Protein AF-A0A965IQN8-F1 (afdb_monomer)

Radius of gyration: 14.68 Å; Cα contacts (8 Å, |Δi|>4): 61; chains: 1; bounding box: 33×44×29 Å

Foldseek 3Di:
DQQPLVLLVVLLVVCLVCLPPDDPVVNCVVSVSNCVVPVPSSVVSNPQSNDPPRDPVVVVVLSVLLSVLSVCCRVVVDPPVVSVVVSVVVVCVVPPPDDD

Structure (mmCIF, N/CA/C/O backbone):
data_AF-A0A965IQN8-F1
#
_entry.id   AF-A0A965IQN8-F1
#
loop_
_atom_site.group_PDB
_atom_site.id
_atom_site.type_symbol
_atom_site.label_atom_id
_atom_site.label_alt_id
_atom_site.label_comp_id
_atom_site.label_asym_id
_atom_site.label_entity_id
_atom_site.label_seq_id
_atom_site.pdbx_PDB_ins_code
_atom_site.Cartn_x
_atom_site.Cartn_y
_atom_site.Cartn_z
_atom_site.occupancy
_atom_site.B_iso_or_equiv
_atom_site.auth_seq_id
_atom_site.auth_comp_id
_atom_site.auth_asym_id
_atom_site.auth_atom_id
_atom_site.pdbx_PDB_model_num
ATOM 1 N N . MET A 1 1 ? -5.293 12.481 13.757 1.00 56.88 1 MET A N 1
ATOM 2 C CA . MET A 1 1 ? -5.757 13.003 12.453 1.00 56.88 1 MET A CA 1
ATOM 3 C C . MET A 1 1 ? -6.135 11.811 11.585 1.00 56.88 1 MET A C 1
ATOM 5 O O . MET A 1 1 ? -5.283 10.930 11.457 1.00 56.88 1 MET A O 1
ATOM 9 N N . PRO A 1 2 ? -7.375 11.732 11.077 1.00 77.75 2 PRO A N 1
ATOM 10 C CA . PRO A 1 2 ? -7.794 10.653 10.181 1.00 77.75 2 PRO A CA 1
ATOM 11 C C . PRO A 1 2 ? -6.903 10.613 8.929 1.00 77.75 2 PRO A C 1
ATOM 13 O O . PRO A 1 2 ? -6.326 11.633 8.542 1.00 77.75 2 PRO A O 1
ATOM 16 N N . ILE A 1 3 ? -6.715 9.426 8.345 1.00 85.81 3 ILE A N 1
ATOM 17 C CA . ILE A 1 3 ? -5.953 9.290 7.096 1.00 85.81 3 ILE A CA 1
ATOM 18 C C . ILE A 1 3 ? -6.867 9.742 5.957 1.00 85.81 3 ILE A C 1
ATOM 20 O O . ILE A 1 3 ? -7.979 9.253 5.819 1.00 85.81 3 ILE A O 1
ATOM 24 N N . ASP A 1 4 ? -6.393 10.660 5.133 1.00 92.19 4 ASP A N 1
ATOM 25 C CA . ASP A 1 4 ? -7.054 11.067 3.906 1.00 92.19 4 ASP A CA 1
ATOM 26 C C . ASP A 1 4 ? -6.847 9.964 2.864 1.00 92.19 4 ASP A C 1
ATOM 28 O O . ASP A 1 4 ? -5.765 9.801 2.293 1.00 92.19 4 ASP A O 1
ATOM 32 N N . ILE A 1 5 ? -7.887 9.156 2.678 1.00 90.06 5 ILE A N 1
ATOM 33 C CA . ILE A 1 5 ? -7.868 7.981 1.803 1.00 90.06 5 ILE A CA 1
ATOM 34 C C . ILE A 1 5 ? -7.756 8.396 0.334 1.00 90.06 5 ILE A C 1
ATOM 36 O O . ILE A 1 5 ? -7.089 7.708 -0.439 1.00 90.06 5 ILE A O 1
ATOM 40 N N . GLN A 1 6 ? -8.337 9.536 -0.051 1.00 91.31 6 GLN A N 1
ATOM 41 C CA . GLN A 1 6 ? -8.262 10.035 -1.425 1.00 91.31 6 GLN A CA 1
ATOM 42 C C . GLN A 1 6 ? -6.850 10.525 -1.748 1.00 91.31 6 GLN A C 1
ATOM 44 O O . GLN A 1 6 ? -6.295 10.170 -2.792 1.00 91.31 6 GLN A O 1
ATOM 49 N N . LEU A 1 7 ? -6.222 11.258 -0.823 1.00 94.12 7 LEU A N 1
ATOM 50 C CA . LEU A 1 7 ? -4.825 11.662 -0.964 1.00 94.12 7 LEU A CA 1
ATOM 51 C C . LEU A 1 7 ? -3.889 10.448 -0.979 1.00 94.12 7 LEU A C 1
ATOM 53 O O . LEU A 1 7 ? -2.978 10.391 -1.805 1.00 94.12 7 LEU A O 1
ATOM 57 N N . LEU A 1 8 ? -4.126 9.458 -0.111 1.00 94.00 8 LEU A N 1
ATOM 58 C CA . LEU A 1 8 ? -3.333 8.229 -0.081 1.00 94.00 8 LEU A CA 1
ATOM 59 C C . LEU A 1 8 ? -3.436 7.465 -1.410 1.00 94.00 8 LEU A C 1
ATOM 61 O O . LEU A 1 8 ? -2.410 7.104 -1.983 1.00 94.00 8 LEU A O 1
ATOM 65 N N . LYS A 1 9 ? -4.655 7.286 -1.936 1.00 92.69 9 LYS A N 1
ATOM 66 C CA . LYS A 1 9 ? -4.910 6.642 -3.234 1.00 92.69 9 LYS A CA 1
ATOM 67 C C . LYS A 1 9 ? -4.211 7.373 -4.378 1.00 92.69 9 LYS A C 1
ATOM 69 O O . LYS A 1 9 ? -3.540 6.742 -5.192 1.00 92.69 9 LYS A O 1
ATOM 74 N N . SER A 1 10 ? -4.338 8.698 -4.417 1.00 94.56 10 SER A N 1
ATOM 75 C CA . SER A 1 10 ? -3.698 9.541 -5.429 1.00 94.56 10 SER A CA 1
ATOM 76 C C . SER A 1 10 ? -2.174 9.393 -5.408 1.00 94.56 10 SER A C 1
ATOM 78 O O 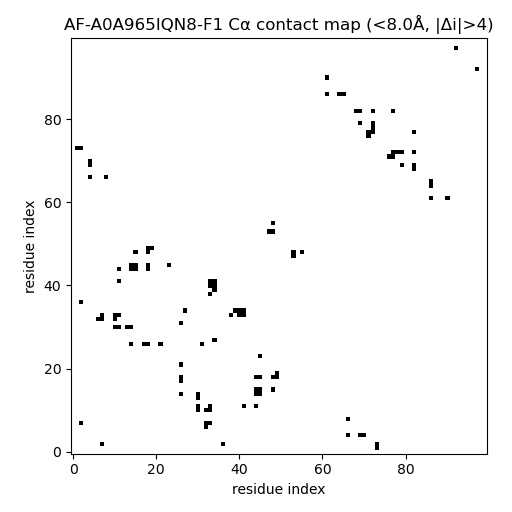. SER A 1 10 ? -1.558 9.187 -6.453 1.00 94.56 10 SER A O 1
ATOM 80 N N . GLN A 1 11 ? -1.559 9.399 -4.220 1.00 95.69 11 GLN A N 1
ATOM 81 C CA . GLN A 1 11 ? -0.109 9.239 -4.101 1.00 95.69 11 GLN A CA 1
ATOM 82 C C . GLN A 1 11 ? 0.382 7.834 -4.457 1.00 95.69 11 GLN A C 1
ATOM 84 O O . GLN A 1 11 ? 1.447 7.723 -5.054 1.00 95.69 11 GLN A O 1
ATOM 89 N N . ILE A 1 12 ? -0.381 6.777 -4.158 1.00 93.44 12 ILE A N 1
ATOM 90 C CA . ILE A 1 12 ? -0.039 5.416 -4.602 1.00 93.44 12 ILE A CA 1
ATOM 91 C C . ILE A 1 12 ? -0.046 5.346 -6.132 1.00 93.44 12 ILE A C 1
ATOM 93 O O . ILE A 1 12 ? 0.936 4.908 -6.724 1.00 93.44 12 ILE A O 1
ATOM 97 N N . ASN A 1 13 ? -1.112 5.828 -6.774 1.00 91.50 13 ASN A N 1
ATOM 98 C CA . ASN A 1 13 ? -1.232 5.795 -8.234 1.00 91.50 13 ASN A CA 1
ATOM 99 C C . ASN A 1 13 ? -0.156 6.643 -8.921 1.00 91.50 13 ASN A C 1
ATOM 101 O O . ASN A 1 13 ? 0.428 6.212 -9.912 1.00 91.50 13 ASN A O 1
ATOM 105 N N . GLY A 1 14 ? 0.133 7.826 -8.373 1.00 92.06 14 GLY A N 1
ATOM 106 C CA . GLY A 1 14 ? 1.223 8.664 -8.856 1.00 92.06 14 GLY A CA 1
ATOM 107 C C . GLY A 1 14 ? 2.573 7.960 -8.736 1.00 92.06 14 GLY A C 1
ATOM 108 O O . G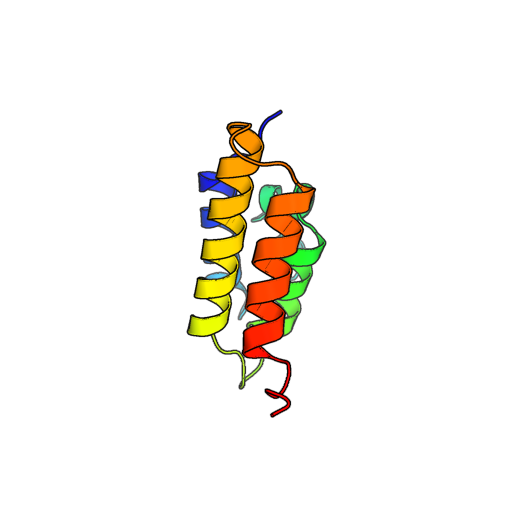LY A 1 14 ? 3.328 7.942 -9.699 1.00 92.06 14 GLY A O 1
ATOM 109 N N . LEU A 1 15 ? 2.859 7.334 -7.591 1.00 92.81 15 LEU A N 1
ATOM 110 C CA . LEU A 1 15 ? 4.119 6.621 -7.380 1.00 92.81 15 LEU A CA 1
ATOM 111 C C . LEU A 1 15 ? 4.285 5.451 -8.356 1.00 92.81 15 LEU A C 1
ATOM 113 O O . LEU A 1 15 ? 5.374 5.258 -8.885 1.00 92.81 15 LEU A O 1
ATOM 117 N N . VAL A 1 16 ? 3.215 4.700 -8.637 1.00 89.94 16 VAL A N 1
ATOM 118 C CA . VAL A 1 16 ? 3.238 3.631 -9.650 1.00 89.94 16 VAL A CA 1
ATOM 119 C C . VAL A 1 16 ? 3.614 4.189 -11.025 1.00 89.94 16 VAL A C 1
ATOM 121 O O . VAL A 1 16 ? 4.434 3.582 -11.706 1.00 89.94 16 VAL A O 1
ATOM 124 N N . ALA A 1 17 ? 3.078 5.349 -11.415 1.00 88.06 17 ALA A N 1
ATOM 125 C CA . ALA A 1 17 ? 3.371 5.969 -12.709 1.00 88.06 17 ALA A CA 1
ATOM 126 C C . ALA A 1 17 ? 4.800 6.540 -12.814 1.00 88.06 17 ALA A C 1
ATOM 128 O O . ALA A 1 17 ? 5.421 6.442 -13.868 1.00 88.06 17 ALA A O 1
ATOM 129 N N . ASP A 1 18 ? 5.333 7.106 -11.729 1.00 87.62 18 ASP A N 1
ATOM 130 C CA . ASP A 1 18 ? 6.626 7.814 -11.729 1.00 87.62 18 ASP A CA 1
ATOM 131 C C . ASP A 1 18 ? 7.841 6.914 -11.445 1.00 87.62 18 ASP A C 1
ATOM 133 O O . ASP A 1 18 ? 8.992 7.288 -11.689 1.00 87.62 18 ASP A O 1
ATOM 137 N N . SER A 1 19 ? 7.590 5.722 -10.906 1.00 74.56 19 SER A N 1
ATOM 138 C CA . SER A 1 19 ? 8.597 4.778 -10.407 1.00 74.56 19 SER A CA 1
ATOM 139 C C . SER A 1 19 ? 9.665 4.328 -11.415 1.00 74.56 19 SER A C 1
ATOM 141 O O . SER A 1 19 ? 10.707 3.819 -11.007 1.00 74.56 19 SER A O 1
ATOM 143 N N . SER A 1 20 ? 9.451 4.526 -12.716 1.00 71.00 20 SER A N 1
ATOM 144 C CA . SER A 1 20 ? 10.376 4.112 -13.775 1.00 71.00 20 SER A CA 1
ATOM 145 C C . SER A 1 20 ? 11.542 5.077 -14.032 1.00 71.00 20 SER A C 1
ATOM 147 O O . SER A 1 20 ? 12.494 4.691 -14.706 1.00 71.00 20 SER A O 1
ATOM 149 N N . SER A 1 21 ? 11.492 6.325 -13.548 1.00 65.69 21 SER A N 1
ATOM 150 C CA . SER A 1 21 ? 12.408 7.378 -14.038 1.00 65.69 21 SER A CA 1
ATOM 151 C C . SER A 1 21 ? 12.782 8.466 -13.023 1.00 65.69 21 SER A C 1
ATOM 153 O O . SER A 1 21 ? 13.244 9.537 -13.408 1.00 65.69 21 SER A O 1
ATOM 155 N N . THR A 1 22 ? 12.579 8.248 -11.723 1.00 76.25 22 THR A N 1
ATOM 156 C CA . THR A 1 22 ? 12.813 9.271 -10.685 1.00 76.25 22 THR A CA 1
ATOM 157 C C . THR A 1 22 ? 13.592 8.698 -9.500 1.00 76.25 22 THR A C 1
ATOM 159 O O . THR A 1 22 ? 13.413 7.538 -9.137 1.00 76.25 22 THR A O 1
ATOM 162 N N . SER A 1 23 ? 14.485 9.496 -8.901 1.00 85.00 23 SER A N 1
ATOM 163 C CA . SER A 1 23 ? 15.298 9.046 -7.766 1.00 85.00 23 SER A CA 1
ATOM 164 C C . SER A 1 23 ? 14.437 8.771 -6.523 1.00 85.00 23 SER A C 1
ATOM 166 O O . SER A 1 23 ? 13.412 9.419 -6.302 1.00 85.00 23 SER A O 1
ATOM 168 N N . HIS A 1 24 ? 14.867 7.840 -5.664 1.00 86.81 24 HIS A N 1
ATOM 169 C CA . HIS A 1 24 ? 14.124 7.469 -4.445 1.00 86.81 24 HIS A CA 1
ATOM 170 C C . HIS A 1 24 ? 13.887 8.658 -3.503 1.00 86.81 24 HIS A C 1
ATOM 172 O O . HIS A 1 24 ? 12.829 8.765 -2.881 1.00 86.81 24 HIS A O 1
ATOM 178 N N . SER A 1 25 ? 14.857 9.573 -3.405 1.00 88.31 25 SER A N 1
ATOM 179 C CA . SER A 1 25 ? 14.741 10.803 -2.613 1.00 88.31 25 SER A CA 1
ATOM 180 C C . SER A 1 25 ? 13.657 11.734 -3.147 1.00 88.31 25 SER A C 1
ATOM 182 O O . SER A 1 25 ? 12.851 12.237 -2.360 1.00 88.31 25 SER A O 1
A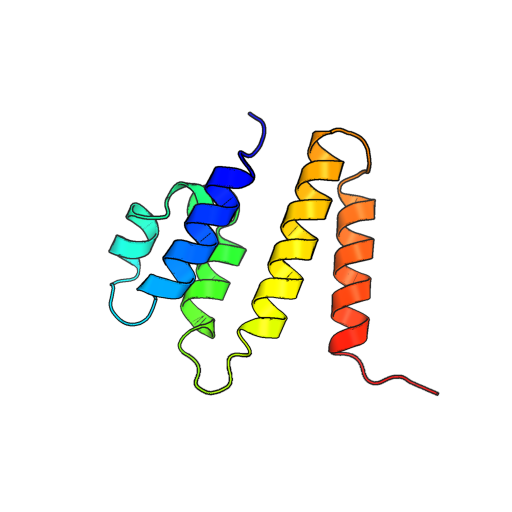TOM 184 N N . ASP A 1 26 ? 13.586 11.904 -4.467 1.00 91.62 26 ASP A N 1
ATOM 185 C CA . ASP A 1 26 ? 12.588 12.767 -5.105 1.00 91.62 26 ASP A CA 1
ATOM 186 C C . ASP A 1 26 ? 11.186 12.161 -4.972 1.00 91.62 26 ASP A C 1
ATOM 188 O O . ASP A 1 26 ? 10.235 12.864 -4.626 1.00 91.62 26 ASP A O 1
ATOM 192 N N . LEU A 1 27 ? 11.061 10.838 -5.138 1.00 92.19 27 LEU A N 1
ATOM 193 C CA . LEU A 1 27 ? 9.809 10.107 -4.912 1.00 92.19 27 LEU A CA 1
ATOM 194 C C . LEU A 1 27 ? 9.334 10.247 -3.461 1.00 92.19 27 LEU A C 1
ATOM 196 O O . LEU A 1 27 ? 8.158 10.512 -3.213 1.00 92.19 27 LEU A O 1
ATOM 200 N N . LYS A 1 28 ? 10.241 10.136 -2.484 1.00 93.81 28 LYS A N 1
ATOM 201 C CA . LYS A 1 28 ? 9.910 10.304 -1.062 1.00 93.81 28 LYS A CA 1
ATOM 202 C C . LYS A 1 28 ? 9.426 11.721 -0.748 1.00 93.81 28 LYS A C 1
ATOM 204 O O . LYS A 1 28 ? 8.533 11.888 0.085 1.00 93.81 28 LYS A O 1
ATOM 209 N N . GLN A 1 29 ? 9.988 12.739 -1.398 1.00 94.06 29 GLN A N 1
ATOM 210 C CA . GLN A 1 29 ? 9.539 14.123 -1.241 1.00 94.06 29 GLN A CA 1
ATOM 211 C C . GLN A 1 29 ? 8.190 14.368 -1.932 1.00 94.06 29 GLN A C 1
ATOM 213 O O . GLN A 1 29 ? 7.298 14.965 -1.326 1.00 94.06 29 GLN A O 1
ATOM 218 N N . LYS A 1 30 ? 8.018 13.875 -3.164 1.00 94.75 30 LYS A N 1
ATOM 219 C CA . LYS A 1 30 ? 6.794 14.027 -3.964 1.00 94.75 30 LYS A CA 1
ATOM 220 C C .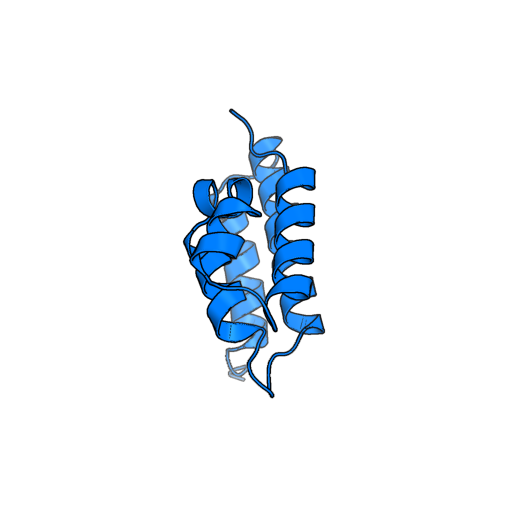 LYS A 1 30 ? 5.600 13.294 -3.345 1.00 94.75 30 LYS A C 1
ATOM 222 O O . LYS A 1 30 ? 4.508 13.852 -3.265 1.00 94.75 30 LYS A O 1
ATOM 227 N N . TYR A 1 31 ? 5.824 12.091 -2.818 1.00 95.69 31 TYR A N 1
ATOM 228 C CA . TYR A 1 31 ? 4.810 11.233 -2.191 1.00 95.69 31 TYR A CA 1
ATOM 229 C C . TYR A 1 31 ? 4.969 11.163 -0.666 1.00 95.69 31 TYR A C 1
ATOM 231 O O . TYR A 1 31 ? 4.821 10.113 -0.032 1.00 95.69 31 TYR A O 1
ATOM 239 N N . LYS A 1 32 ? 5.272 12.314 -0.052 1.00 95.31 32 LYS A N 1
ATOM 240 C CA . LYS A 1 32 ? 5.540 12.438 1.389 1.00 95.31 32 LYS A CA 1
ATOM 241 C C . LYS A 1 32 ? 4.393 11.937 2.265 1.00 95.31 32 LYS A C 1
ATOM 243 O O . LYS A 1 32 ? 4.655 11.390 3.333 1.00 95.31 32 LYS A O 1
ATOM 248 N N . TYR A 1 33 ? 3.141 12.115 1.845 1.00 95.62 33 TYR A N 1
ATOM 249 C CA . TYR A 1 33 ? 1.988 11.681 2.637 1.00 95.62 33 TYR A CA 1
ATOM 250 C C . TYR A 1 33 ? 1.929 10.154 2.723 1.00 95.62 33 TYR A C 1
ATOM 252 O O . TYR A 1 33 ? 1.830 9.604 3.819 1.00 95.62 33 TYR A O 1
ATOM 260 N N . LEU A 1 34 ? 2.079 9.472 1.583 1.00 94.38 34 LEU A N 1
ATOM 261 C CA . LEU A 1 34 ? 2.187 8.018 1.514 1.00 94.38 34 LEU A CA 1
ATOM 262 C C . LEU A 1 34 ? 3.368 7.522 2.354 1.00 94.38 34 LEU A C 1
ATOM 264 O O . LEU A 1 34 ? 3.177 6.652 3.197 1.00 94.38 34 LEU A O 1
ATOM 268 N N . TYR A 1 35 ? 4.553 8.121 2.203 1.00 95.25 35 TYR A N 1
ATOM 269 C CA . TYR A 1 35 ? 5.729 7.729 2.985 1.00 95.25 35 TYR A CA 1
ATOM 270 C C . TYR A 1 35 ? 5.526 7.896 4.500 1.00 95.25 35 TYR A C 1
ATOM 272 O O . TYR A 1 35 ? 5.939 7.045 5.283 1.00 95.25 35 TYR A O 1
ATOM 280 N N . GLN A 1 36 ? 4.864 8.973 4.932 1.00 94.12 36 GLN A N 1
ATOM 281 C CA . GLN A 1 36 ? 4.586 9.221 6.349 1.00 94.12 36 GLN A CA 1
ATOM 282 C C . GLN A 1 36 ? 3.521 8.286 6.929 1.00 94.12 36 GLN A C 1
ATOM 284 O O . GLN A 1 36 ? 3.586 7.960 8.113 1.00 94.12 36 GLN A O 1
ATOM 289 N N . LYS A 1 37 ? 2.516 7.895 6.138 1.00 92.81 37 LYS A N 1
ATOM 290 C CA . LYS A 1 37 ? 1.402 7.055 6.609 1.00 92.81 37 LYS A CA 1
ATOM 291 C C . LYS A 1 37 ? 1.661 5.563 6.456 1.00 92.81 37 LYS A C 1
ATOM 293 O O . LYS A 1 37 ? 1.174 4.789 7.271 1.00 92.81 37 LYS A O 1
ATOM 298 N N . SER A 1 38 ? 2.403 5.167 5.430 1.00 91.19 38 SER A N 1
ATOM 299 C CA . SER A 1 38 ? 2.716 3.773 5.136 1.00 91.19 38 SER A CA 1
ATOM 300 C C . SER A 1 38 ? 4.074 3.664 4.428 1.00 91.19 38 SER A C 1
ATOM 302 O O . SER A 1 38 ? 4.134 3.448 3.213 1.00 91.19 38 SER A O 1
ATOM 304 N N . PRO A 1 39 ? 5.192 3.806 5.168 1.00 92.94 39 PRO A N 1
ATOM 305 C CA . PRO A 1 39 ? 6.533 3.694 4.593 1.00 92.94 39 PRO A CA 1
ATOM 306 C C . PRO A 1 39 ? 6.770 2.313 3.973 1.00 92.94 39 PRO A C 1
ATOM 308 O O . PRO A 1 39 ? 7.403 2.207 2.930 1.00 92.94 39 PRO A O 1
ATOM 311 N N . THR A 1 40 ? 6.202 1.255 4.556 1.00 91.31 40 THR A N 1
ATOM 312 C CA . THR A 1 40 ? 6.289 -0.105 4.009 1.00 91.31 40 THR A CA 1
ATOM 313 C C . THR A 1 40 ? 5.622 -0.216 2.642 1.00 91.31 40 THR A C 1
ATOM 315 O O . THR A 1 40 ? 6.195 -0.822 1.740 1.00 91.31 40 THR A O 1
ATOM 318 N N . LEU A 1 41 ? 4.439 0.387 2.462 1.00 90.56 41 LEU A N 1
ATOM 319 C CA . LEU A 1 41 ? 3.774 0.400 1.161 1.00 90.56 41 LEU A CA 1
ATOM 320 C C . LEU A 1 41 ? 4.578 1.217 0.148 1.00 90.56 41 LEU A C 1
ATOM 322 O O . LEU A 1 41 ? 4.790 0.744 -0.960 1.00 90.56 41 LEU A O 1
ATOM 326 N N . PHE A 1 42 ? 5.076 2.395 0.535 1.00 94.44 42 PHE A N 1
ATOM 327 C CA . PHE A 1 42 ? 5.946 3.208 -0.320 1.00 94.44 42 PHE A CA 1
ATOM 328 C C . PHE A 1 42 ? 7.144 2.401 -0.847 1.00 94.44 42 PHE A C 1
ATOM 330 O O . PHE A 1 42 ? 7.346 2.301 -2.055 1.00 94.44 42 PHE A O 1
ATOM 33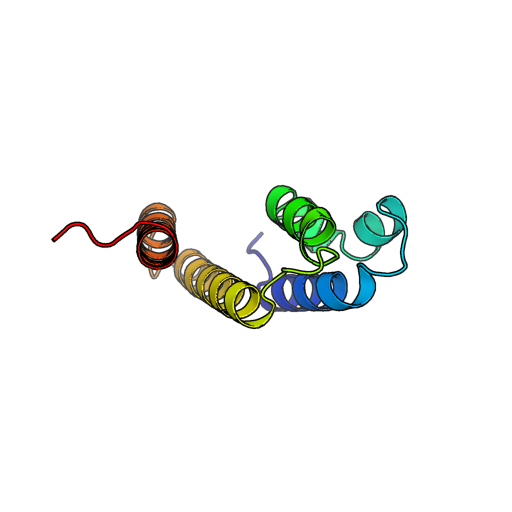7 N N . GLU A 1 43 ? 7.896 1.765 0.055 1.00 92.44 43 GLU A N 1
ATOM 338 C CA . GLU A 1 43 ? 9.063 0.950 -0.298 1.00 92.44 43 GLU A CA 1
ATOM 339 C C . GLU A 1 43 ? 8.686 -0.264 -1.156 1.00 92.44 43 GLU A C 1
ATOM 341 O O . GLU A 1 43 ? 9.420 -0.624 -2.077 1.00 92.44 43 GLU A O 1
ATOM 346 N N . PHE A 1 44 ? 7.538 -0.893 -0.881 1.00 90.50 44 PHE A N 1
ATOM 347 C CA . PHE A 1 44 ? 7.030 -1.989 -1.701 1.00 90.50 44 PHE A CA 1
ATOM 348 C C . PHE A 1 44 ? 6.783 -1.533 -3.140 1.00 90.50 44 PHE A C 1
ATOM 350 O O . PHE A 1 44 ? 7.238 -2.211 -4.062 1.00 90.50 44 PHE A O 1
ATOM 357 N N . VAL A 1 45 ? 6.108 -0.394 -3.333 1.00 91.25 45 VAL A N 1
ATOM 358 C CA . VAL A 1 45 ? 5.848 0.144 -4.673 1.00 91.25 45 VAL A CA 1
ATOM 359 C C . VAL A 1 45 ? 7.175 0.420 -5.374 1.00 91.25 45 VAL A C 1
ATOM 361 O O . VAL A 1 45 ? 7.410 -0.186 -6.411 1.00 91.25 45 VAL A O 1
ATOM 364 N N . CYS A 1 46 ? 8.088 1.196 -4.779 1.00 90.69 46 CYS A N 1
ATOM 365 C CA . CYS A 1 46 ? 9.382 1.525 -5.397 1.00 90.69 46 CYS A CA 1
ATOM 366 C C . CYS A 1 46 ? 10.189 0.294 -5.846 1.00 90.69 46 CYS A C 1
ATOM 368 O O . CYS A 1 46 ? 10.847 0.335 -6.882 1.00 90.69 46 CYS A O 1
ATOM 370 N N . LYS A 1 47 ? 10.156 -0.798 -5.073 1.00 88.25 47 LYS A N 1
ATOM 371 C CA . LYS A 1 47 ? 10.955 -2.002 -5.351 1.00 88.25 47 LYS A CA 1
ATOM 372 C C . LYS A 1 47 ? 10.340 -2.940 -6.381 1.00 88.25 47 LYS A C 1
ATOM 374 O O . LYS A 1 47 ? 11.081 -3.676 -7.022 1.00 88.25 47 LYS A O 1
ATOM 379 N N . ASN A 1 48 ? 9.011 -2.985 -6.477 1.00 85.75 48 ASN A N 1
ATOM 380 C CA . ASN A 1 48 ? 8.333 -4.064 -7.196 1.00 85.75 48 ASN A CA 1
ATOM 381 C C . ASN A 1 48 ? 7.733 -3.625 -8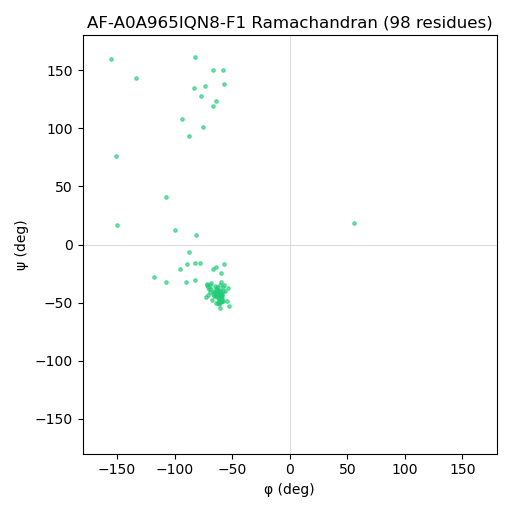.529 1.00 85.75 48 ASN A C 1
ATOM 383 O O . ASN A 1 48 ? 7.710 -4.428 -9.451 1.00 85.75 48 ASN A O 1
ATOM 387 N N . VAL A 1 49 ? 7.276 -2.380 -8.663 1.00 86.12 49 VAL A N 1
ATOM 388 C CA . VAL A 1 49 ? 6.588 -1.916 -9.886 1.00 86.12 49 VAL A CA 1
ATOM 389 C C . VAL A 1 49 ? 7.480 -1.863 -11.127 1.00 86.12 49 VAL A C 1
ATOM 391 O O . VAL A 1 49 ? 6.971 -1.886 -12.240 1.00 86.12 49 VAL A O 1
ATOM 394 N N . THR A 1 50 ? 8.801 -1.798 -10.949 1.00 83.12 50 THR A N 1
ATOM 395 C CA . THR A 1 50 ? 9.784 -1.801 -12.042 1.00 83.12 50 THR A CA 1
ATOM 396 C C . THR A 1 50 ? 10.189 -3.213 -12.471 1.00 83.12 50 THR A C 1
ATOM 398 O O . THR A 1 50 ? 10.909 -3.375 -13.456 1.00 83.12 50 THR A O 1
ATOM 401 N N . LEU A 1 51 ? 9.742 -4.250 -11.753 1.00 86.50 51 LEU A N 1
ATOM 402 C CA . LEU A 1 51 ? 10.041 -5.636 -12.093 1.00 86.50 51 LEU A CA 1
ATOM 403 C C . LEU A 1 51 ? 9.232 -6.065 -13.321 1.00 86.50 51 LEU A C 1
ATOM 405 O O . LEU A 1 51 ? 8.027 -5.843 -13.399 1.00 86.50 51 LEU A O 1
ATOM 409 N N . ALA A 1 52 ? 9.879 -6.763 -14.255 1.00 84.06 52 ALA A N 1
ATOM 410 C CA . ALA A 1 52 ? 9.256 -7.195 -15.510 1.00 84.06 52 ALA A CA 1
ATOM 411 C C . ALA A 1 52 ? 8.027 -8.109 -15.321 1.00 84.06 52 ALA A C 1
ATOM 413 O O . ALA A 1 52 ? 7.168 -8.189 -16.194 1.00 84.06 52 ALA A O 1
ATOM 414 N N . ASN A 1 53 ? 7.939 -8.808 -14.188 1.00 85.62 53 ASN A N 1
ATOM 415 C CA . ASN A 1 53 ? 6.837 -9.703 -13.836 1.00 85.62 53 ASN A CA 1
ATOM 416 C C . ASN A 1 53 ? 5.817 -9.067 -12.876 1.00 85.62 53 ASN A C 1
ATOM 418 O O . ASN A 1 53 ? 4.985 -9.780 -12.306 1.00 85.62 53 ASN A O 1
ATOM 422 N N . PHE A 1 54 ? 5.873 -7.751 -12.664 1.00 86.25 54 PHE A N 1
ATOM 423 C CA . PHE A 1 54 ? 4.933 -7.073 -11.787 1.00 86.25 54 PHE A CA 1
ATOM 424 C C . PHE A 1 54 ? 3.517 -7.102 -12.367 1.00 86.25 54 PHE A C 1
ATOM 426 O O . PHE A 1 54 ? 3.231 -6.569 -13.438 1.00 86.25 54 PHE A O 1
ATOM 433 N N . ASN A 1 55 ? 2.592 -7.722 -11.635 1.00 88.75 55 ASN A N 1
ATOM 434 C CA . ASN A 1 55 ? 1.195 -7.782 -12.041 1.00 88.75 55 ASN A CA 1
ATOM 435 C C . ASN A 1 55 ? 0.440 -6.546 -11.532 1.00 88.75 55 ASN A C 1
ATOM 437 O O . ASN A 1 55 ? -0.083 -6.539 -10.414 1.00 88.75 55 ASN A O 1
ATOM 441 N N . HIS A 1 56 ? 0.359 -5.517 -12.380 1.00 85.88 56 HIS A N 1
ATOM 442 C CA . HIS A 1 56 ? -0.341 -4.266 -12.076 1.00 85.88 56 HIS A CA 1
ATOM 443 C C . HIS A 1 56 ? -1.813 -4.470 -11.697 1.00 85.88 56 HIS A C 1
ATOM 445 O O . HIS A 1 56 ? -2.291 -3.822 -10.770 1.00 85.88 56 HIS A O 1
ATOM 451 N N . SER A 1 57 ? -2.527 -5.382 -12.368 1.00 88.56 57 SER A N 1
ATOM 452 C CA . SER A 1 57 ? -3.940 -5.650 -12.065 1.00 88.56 57 SER A CA 1
ATOM 453 C C . SER A 1 57 ? -4.101 -6.185 -10.646 1.00 88.56 57 SER A C 1
ATOM 455 O O . SER A 1 57 ? -4.863 -5.639 -9.855 1.00 88.56 57 SER A O 1
ATOM 457 N N . ARG A 1 58 ? -3.319 -7.209 -10.290 1.00 87.38 58 ARG A N 1
ATOM 458 C CA . ARG A 1 58 ? -3.359 -7.824 -8.957 1.00 87.38 58 ARG A CA 1
ATOM 459 C C . ARG A 1 58 ? -2.936 -6.848 -7.864 1.00 87.38 58 ARG A C 1
ATOM 461 O O . ARG A 1 58 ? -3.495 -6.861 -6.770 1.00 87.38 58 ARG A O 1
ATOM 468 N N . PHE A 1 59 ? -1.944 -6.008 -8.147 1.00 89.62 59 PHE A N 1
ATOM 469 C CA . PHE A 1 59 ? -1.551 -4.945 -7.234 1.00 89.62 59 PHE A CA 1
ATOM 470 C C . PHE A 1 59 ? -2.699 -3.959 -6.997 1.00 89.62 59 PHE A C 1
ATOM 472 O O . PHE A 1 59 ? -3.036 -3.701 -5.844 1.00 89.62 59 PHE A O 1
ATOM 479 N N . ASN A 1 60 ? -3.337 -3.470 -8.064 1.00 87.81 60 ASN A N 1
ATOM 480 C CA . ASN A 1 60 ? -4.457 -2.536 -7.963 1.00 87.81 60 ASN A CA 1
ATOM 481 C C . ASN A 1 60 ? -5.627 -3.124 -7.163 1.00 87.81 60 ASN A C 1
ATOM 483 O O . ASN A 1 60 ? -6.152 -2.436 -6.290 1.00 87.81 60 ASN A O 1
ATOM 487 N N . ASP A 1 61 ? -5.969 -4.398 -7.378 1.00 89.25 61 ASP A N 1
ATOM 488 C CA . ASP A 1 61 ? -7.013 -5.091 -6.609 1.00 89.25 61 ASP A CA 1
ATOM 489 C C . ASP A 1 61 ? -6.689 -5.127 -5.108 1.00 89.25 61 ASP A C 1
ATOM 491 O O . ASP A 1 61 ? -7.542 -4.860 -4.258 1.00 89.25 61 ASP A O 1
ATOM 495 N N . ASN A 1 62 ? -5.434 -5.432 -4.764 1.00 88.06 62 ASN A N 1
ATOM 496 C CA . ASN A 1 62 ? -4.989 -5.492 -3.373 1.00 88.06 62 ASN A CA 1
ATOM 497 C C . ASN A 1 62 ? -4.967 -4.100 -2.719 1.00 88.06 62 ASN A C 1
ATOM 499 O O . ASN A 1 62 ? -5.351 -3.964 -1.556 1.00 88.06 62 ASN A O 1
ATOM 503 N N . ILE A 1 63 ? -4.562 -3.060 -3.455 1.00 90.75 63 ILE A N 1
ATOM 504 C CA . ILE A 1 63 ? -4.605 -1.673 -2.975 1.00 90.75 63 ILE A CA 1
ATOM 505 C C . ILE A 1 63 ? -6.041 -1.201 -2.783 1.00 90.75 63 ILE A C 1
ATOM 507 O O . ILE A 1 63 ? -6.336 -0.573 -1.767 1.00 90.75 63 ILE A O 1
ATOM 511 N N . GLN A 1 64 ? -6.940 -1.512 -3.715 1.00 89.81 64 GLN A N 1
ATOM 512 C CA . GLN A 1 64 ? -8.349 -1.171 -3.576 1.00 89.81 64 GLN A CA 1
ATOM 513 C C . GLN A 1 64 ? -8.937 -1.807 -2.313 1.00 89.81 64 GLN A C 1
ATOM 515 O O . GLN A 1 64 ? -9.508 -1.093 -1.490 1.00 89.81 64 GLN A O 1
ATOM 520 N N . LEU A 1 65 ? -8.705 -3.107 -2.100 1.00 88.69 65 LEU A N 1
ATOM 521 C CA . LEU A 1 65 ? -9.164 -3.795 -0.895 1.00 88.69 65 LEU A CA 1
ATOM 522 C C . LEU A 1 65 ? -8.588 -3.174 0.385 1.00 88.69 65 LEU A C 1
ATOM 524 O O . LEU A 1 65 ? -9.301 -3.010 1.376 1.00 88.69 65 LEU A O 1
ATOM 528 N N . TYR A 1 66 ? -7.301 -2.823 0.379 1.00 87.69 66 TYR A N 1
ATOM 529 C CA . TYR A 1 66 ? -6.657 -2.152 1.505 1.00 87.69 66 TYR A CA 1
ATOM 530 C C . TYR A 1 66 ? -7.326 -0.807 1.830 1.00 87.69 66 TYR A C 1
ATOM 532 O O . TYR A 1 66 ? -7.663 -0.556 2.988 1.00 87.69 66 TYR A O 1
ATOM 540 N N . LEU A 1 67 ? -7.558 0.041 0.822 1.00 89.44 67 LEU A N 1
ATOM 541 C CA . LEU A 1 67 ? -8.160 1.366 1.002 1.00 89.44 67 LEU A CA 1
ATOM 542 C C . LEU A 1 67 ? -9.618 1.279 1.479 1.00 89.44 67 LEU A C 1
ATOM 544 O O . LEU A 1 67 ? -10.003 2.022 2.379 1.00 89.44 67 LEU A O 1
ATOM 548 N N . GLU A 1 68 ? -10.404 0.346 0.937 1.00 89.38 68 GLU A N 1
ATOM 549 C CA . GLU A 1 68 ? -11.793 0.114 1.355 1.00 89.38 68 GLU A CA 1
ATOM 550 C C . GLU A 1 68 ? -11.890 -0.329 2.822 1.00 89.38 68 GLU A C 1
ATOM 552 O O . GLU A 1 68 ? -12.749 0.141 3.571 1.00 89.38 68 GLU A O 1
ATOM 557 N N . ASN A 1 69 ? -11.005 -1.224 3.271 1.00 85.50 69 ASN A N 1
ATOM 558 C CA . ASN A 1 69 ? -10.990 -1.644 4.674 1.00 85.50 69 ASN A CA 1
ATOM 559 C C . ASN A 1 69 ? -10.460 -0.537 5.593 1.00 85.50 69 ASN A C 1
ATOM 561 O O . ASN A 1 69 ? -10.975 -0.363 6.696 1.00 85.50 69 ASN A O 1
ATOM 565 N N . LEU A 1 70 ? -9.500 0.271 5.135 1.00 86.56 70 LEU A N 1
ATOM 566 C CA . LEU A 1 70 ? -9.042 1.441 5.883 1.00 86.56 70 LEU A CA 1
ATOM 567 C C . LEU A 1 70 ? -10.177 2.454 6.110 1.00 86.56 70 LEU A C 1
ATOM 569 O O . LEU A 1 70 ? -10.296 3.007 7.203 1.00 86.56 70 LEU A O 1
ATOM 573 N N . GLU A 1 71 ? -11.040 2.662 5.114 1.00 87.88 71 GLU A N 1
ATOM 574 C CA . GLU A 1 71 ? -12.228 3.518 5.223 1.00 87.88 71 GLU A CA 1
ATOM 575 C C . GLU A 1 71 ? -13.227 2.993 6.255 1.00 87.88 71 GLU A C 1
ATOM 577 O O . GLU A 1 71 ? -13.733 3.739 7.101 1.00 87.88 71 GLU A O 1
ATOM 582 N N . LYS A 1 72 ? -13.479 1.684 6.246 1.00 84.81 72 LYS A N 1
ATOM 583 C CA . LYS A 1 72 ? -14.349 1.035 7.233 1.00 84.81 72 LYS A CA 1
ATOM 584 C C . LYS A 1 72 ? -13.793 1.153 8.655 1.00 84.81 72 LYS A C 1
ATOM 586 O O . LYS A 1 72 ? -14.564 1.421 9.575 1.00 84.81 72 LYS A O 1
ATOM 591 N N . VAL A 1 73 ? -12.475 1.025 8.836 1.00 85.75 73 VAL A N 1
ATOM 592 C CA . VAL A 1 73 ? -11.817 1.234 10.139 1.00 85.75 73 VAL A CA 1
ATOM 593 C C . V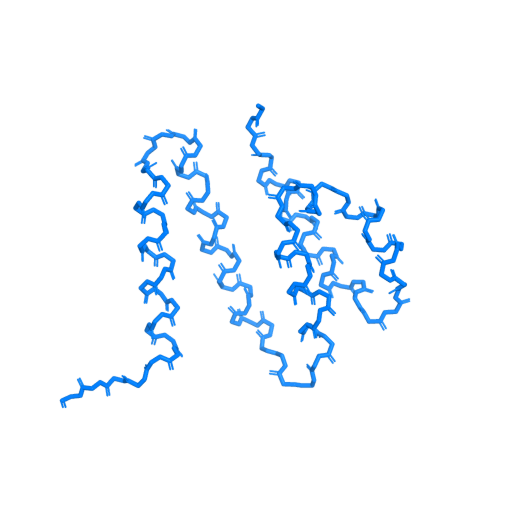AL A 1 73 ? -11.994 2.674 10.617 1.00 85.75 73 VAL A C 1
ATOM 595 O O . VAL A 1 73 ? -12.363 2.905 11.766 1.00 85.75 73 VAL A O 1
ATOM 598 N N . GLN A 1 74 ? -11.785 3.659 9.740 1.00 82.88 74 GLN A N 1
ATOM 599 C CA . GLN A 1 74 ? -11.948 5.071 10.104 1.00 82.88 74 GLN A CA 1
ATOM 600 C C . GLN A 1 74 ? -13.379 5.454 10.451 1.00 82.88 74 GLN A C 1
ATOM 602 O O . GLN A 1 74 ? -13.600 6.285 11.327 1.00 82.88 74 GLN A O 1
ATOM 607 N N . THR A 1 75 ? -14.345 4.850 9.764 1.00 84.75 75 THR A N 1
ATOM 608 C CA . THR A 1 75 ? -15.771 5.069 10.017 1.00 84.75 75 THR A CA 1
ATOM 609 C C . THR A 1 75 ? -16.298 4.236 11.190 1.00 84.75 75 THR A C 1
ATOM 611 O O . THR A 1 75 ? -17.506 4.215 11.411 1.00 84.75 75 THR A O 1
ATOM 614 N N . LEU A 1 76 ? -15.410 3.564 11.943 1.00 79.88 76 LEU A N 1
ATOM 615 C CA . LEU A 1 76 ? -15.718 2.673 13.072 1.00 79.88 76 LEU A CA 1
ATOM 616 C C . LEU A 1 76 ? -16.678 1.526 12.713 1.00 79.88 76 LEU A C 1
ATOM 618 O O . LEU A 1 76 ? -17.273 0.907 13.590 1.00 79.88 76 LEU A O 1
ATOM 622 N N . LYS A 1 77 ? -16.815 1.217 11.419 1.00 79.12 77 LYS A N 1
ATOM 623 C CA . LYS A 1 77 ? -17.645 0.116 10.914 1.00 79.12 77 LYS A CA 1
ATOM 624 C C . LYS A 1 77 ? -16.972 -1.245 11.084 1.00 79.12 77 LYS A C 1
ATOM 626 O O . LYS A 1 77 ? -17.640 -2.263 10.941 1.00 79.12 77 LYS A O 1
ATOM 631 N N . MET A 1 78 ? -15.663 -1.266 11.337 1.00 87.56 78 MET A N 1
ATOM 632 C CA . MET A 1 78 ? -14.891 -2.474 11.628 1.00 87.56 78 MET A CA 1
ATOM 633 C C . MET A 1 78 ? -13.638 -2.143 12.442 1.00 87.56 78 MET A C 1
ATOM 635 O O . MET A 1 78 ? -13.170 -1.003 12.425 1.00 87.56 78 MET A O 1
ATOM 639 N N . THR A 1 79 ? -13.061 -3.132 13.123 1.00 87.31 79 THR A N 1
ATOM 640 C CA . THR A 1 79 ? -11.786 -2.942 13.824 1.00 87.31 79 THR A CA 1
ATOM 641 C C . THR A 1 79 ? -10.600 -3.088 12.866 1.00 87.31 79 THR A C 1
ATOM 643 O O . THR A 1 79 ? -10.700 -3.692 11.796 1.00 87.31 79 THR A O 1
ATOM 646 N N . GLN A 1 80 ? -9.431 -2.571 13.257 1.00 82.00 80 GLN A N 1
ATOM 647 C CA . GLN A 1 80 ? -8.189 -2.812 12.513 1.00 82.00 80 GLN A CA 1
ATOM 648 C C . GLN A 1 80 ? -7.847 -4.310 12.428 1.00 82.00 80 GLN A C 1
ATOM 650 O O . GLN A 1 80 ? -7.266 -4.748 11.433 1.00 82.00 80 GLN A O 1
ATOM 655 N N . HIS A 1 81 ? -8.204 -5.091 13.452 1.00 89.38 81 HIS A N 1
ATOM 656 C CA . HIS A 1 81 ? -8.019 -6.538 13.443 1.00 89.38 81 HIS A CA 1
ATOM 657 C C . HIS A 1 81 ? -8.867 -7.190 12.345 1.00 89.38 81 HIS A C 1
ATOM 659 O O . HIS A 1 81 ? -8.308 -7.885 11.501 1.00 89.38 81 HIS A O 1
ATOM 665 N N . ASP A 1 82 ? -10.163 -6.871 12.272 1.00 85.12 82 ASP A N 1
ATOM 666 C CA . ASP A 1 82 ? -11.070 -7.409 11.244 1.00 85.12 82 ASP A CA 1
ATOM 667 C C . ASP A 1 82 ? -10.593 -7.058 9.830 1.00 85.12 82 ASP A C 1
ATOM 669 O O . ASP A 1 82 ? -10.536 -7.911 8.944 1.00 85.12 82 ASP A O 1
ATOM 673 N N . ALA A 1 83 ? -10.176 -5.804 9.626 1.00 82.88 83 ALA A N 1
ATOM 674 C CA . ALA A 1 83 ? -9.582 -5.360 8.369 1.00 82.88 83 ALA A CA 1
ATOM 675 C C . ALA A 1 83 ? -8.329 -6.174 8.001 1.00 82.88 83 ALA A C 1
ATOM 677 O O . ALA A 1 83 ? -8.130 -6.520 6.836 1.00 82.88 83 ALA A O 1
ATOM 678 N N . SER A 1 84 ? -7.492 -6.495 8.990 1.00 84.62 84 SER A N 1
ATOM 679 C CA . SER A 1 84 ? -6.267 -7.273 8.780 1.00 84.62 84 SER A CA 1
ATOM 680 C C . SER A 1 84 ? -6.574 -8.730 8.432 1.00 84.62 84 SER A C 1
ATOM 682 O O . SER A 1 84 ? -5.906 -9.286 7.563 1.00 84.62 84 SER A O 1
ATOM 684 N N . VAL A 1 85 ? -7.601 -9.326 9.052 1.00 89.12 85 VAL A N 1
ATOM 685 C CA . VAL A 1 85 ? -8.081 -10.683 8.735 1.00 89.12 85 VAL A CA 1
ATOM 686 C C . VAL A 1 85 ? -8.568 -10.751 7.290 1.00 89.12 85 VAL A C 1
ATOM 688 O O . VAL A 1 85 ? -8.071 -11.575 6.532 1.00 89.12 85 VAL A O 1
ATOM 691 N N . ILE A 1 86 ? -9.438 -9.832 6.860 1.00 86.50 86 ILE A N 1
ATOM 692 C CA . ILE A 1 86 ? -9.986 -9.819 5.490 1.00 86.50 86 ILE A CA 1
ATOM 693 C C . ILE A 1 86 ? -8.881 -9.665 4.438 1.00 86.50 86 ILE A C 1
ATOM 695 O O . ILE A 1 86 ? -8.858 -10.376 3.430 1.00 86.50 86 ILE A O 1
ATOM 699 N N . VAL A 1 87 ? -7.949 -8.732 4.658 1.00 85.19 87 VAL A N 1
ATOM 700 C CA . VAL A 1 87 ? -6.807 -8.544 3.753 1.00 85.19 87 VAL A CA 1
ATOM 701 C C . VAL A 1 87 ? -5.927 -9.797 3.744 1.00 85.19 87 VAL A C 1
ATOM 703 O O . VAL A 1 87 ? -5.527 -10.252 2.672 1.00 85.19 87 VAL A O 1
ATOM 706 N N . GLY A 1 88 ? -5.665 -10.383 4.913 1.00 81.81 88 GLY A N 1
ATOM 707 C CA . GLY A 1 88 ? -4.897 -11.617 5.059 1.00 81.81 88 GLY A CA 1
ATOM 708 C C . GLY A 1 88 ? -5.520 -12.796 4.313 1.00 81.81 88 GLY A C 1
ATOM 709 O O . GLY A 1 88 ? -4.831 -13.441 3.529 1.00 81.81 88 GLY A O 1
ATOM 710 N N . GLU A 1 89 ? -6.821 -13.034 4.484 1.00 86.81 89 GLU A N 1
ATOM 711 C CA . GLU A 1 89 ? -7.571 -14.094 3.800 1.00 86.81 89 GLU A CA 1
ATOM 712 C C . GLU A 1 89 ? -7.553 -13.919 2.281 1.00 86.81 89 GLU A C 1
ATOM 714 O O . GLU A 1 89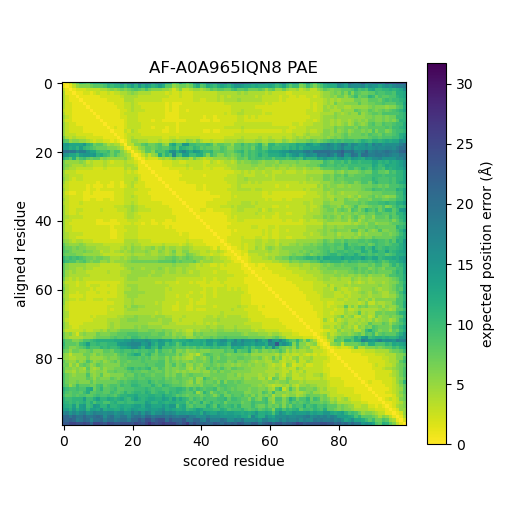 ? -7.309 -14.880 1.545 1.00 86.81 89 GLU A O 1
ATOM 719 N N . ARG A 1 90 ? -7.736 -12.683 1.790 1.00 86.06 90 ARG A N 1
ATOM 720 C CA . ARG A 1 90 ? -7.633 -12.395 0.355 1.00 86.06 90 ARG A CA 1
ATOM 721 C C . ARG A 1 90 ? -6.251 -12.752 -0.173 1.00 86.06 90 ARG A C 1
ATOM 723 O O . ARG A 1 90 ? -6.161 -13.407 -1.207 1.00 86.06 90 ARG A O 1
ATOM 730 N N . LEU A 1 91 ? -5.188 -12.304 0.494 1.00 83.31 91 LEU A N 1
ATOM 731 C CA . LEU A 1 91 ? -3.819 -12.571 0.053 1.00 83.31 91 LEU A CA 1
ATOM 732 C C . LEU A 1 91 ? -3.508 -14.070 0.127 1.00 83.31 91 LEU A C 1
ATOM 734 O O . LEU A 1 91 ? -3.001 -14.628 -0.845 1.00 83.31 91 LEU A O 1
ATOM 738 N N . ALA A 1 92 ? -3.885 -14.734 1.219 1.00 84.75 92 ALA A N 1
ATOM 739 C CA . ALA A 1 92 ? -3.735 -16.173 1.390 1.00 84.75 92 ALA A CA 1
ATOM 740 C C . ALA A 1 92 ? -4.390 -16.943 0.236 1.00 84.75 92 ALA A C 1
ATOM 742 O O . ALA A 1 92 ? -3.721 -17.746 -0.407 1.00 84.75 92 ALA A O 1
ATOM 743 N N . GLY A 1 93 ? -5.635 -16.620 -0.125 1.00 83.75 93 GLY A N 1
ATOM 744 C CA . GLY A 1 93 ? -6.330 -17.260 -1.246 1.00 83.75 93 GLY A CA 1
ATOM 745 C C . GLY A 1 93 ? -5.695 -17.029 -2.624 1.00 83.75 93 GLY A C 1
ATOM 746 O O . GLY A 1 93 ? -5.976 -17.785 -3.551 1.00 83.75 93 GLY A O 1
ATOM 747 N N . GLN A 1 94 ? -4.847 -16.007 -2.787 1.00 81.44 94 G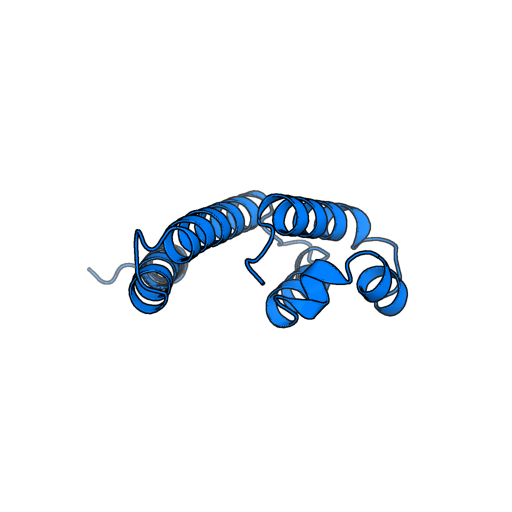LN A N 1
ATOM 748 C CA . GLN A 1 94 ? -4.147 -15.756 -4.050 1.00 81.44 94 GLN A CA 1
ATOM 749 C C . GLN A 1 94 ? -2.729 -16.360 -4.111 1.00 81.44 94 GLN A C 1
ATOM 751 O O . GLN A 1 94 ? -2.156 -16.445 -5.201 1.00 81.44 94 GLN A O 1
ATOM 756 N N . PHE A 1 95 ? -2.098 -16.653 -2.972 1.00 80.25 95 PHE A N 1
ATOM 757 C CA . PHE A 1 95 ? -0.688 -17.074 -2.909 1.00 80.25 95 PHE A CA 1
ATOM 758 C C . PHE A 1 95 ? -0.495 -18.480 -2.345 1.00 80.25 95 PHE A C 1
ATOM 760 O O . PHE A 1 95 ? 0.486 -19.132 -2.697 1.00 80.25 95 PHE A O 1
ATOM 767 N N . LEU A 1 96 ? -1.397 -18.949 -1.484 1.00 78.56 96 LEU A N 1
ATOM 768 C CA . LEU A 1 96 ? -1.339 -20.305 -0.962 1.00 78.56 96 LEU A CA 1
ATOM 769 C C . LEU A 1 96 ? -1.994 -21.266 -1.961 1.00 78.56 96 LEU A C 1
ATOM 771 O O . LEU A 1 96 ? -3.083 -20.975 -2.466 1.00 78.56 96 LEU A O 1
ATOM 775 N N . PRO A 1 97 ? -1.361 -22.417 -2.250 1.00 73.44 97 PRO A N 1
ATOM 776 C CA . PRO A 1 97 ? -2.030 -23.501 -2.948 1.00 73.44 97 PRO A CA 1
ATOM 777 C C . PRO A 1 97 ? -3.274 -23.913 -2.163 1.00 73.44 97 PRO A C 1
ATOM 779 O O . PRO A 1 97 ? -3.227 -24.016 -0.935 1.00 73.44 97 PRO A O 1
ATOM 782 N N . LYS A 1 98 ? -4.380 -24.168 -2.865 1.00 70.38 98 LYS A N 1
ATOM 783 C CA . LYS A 1 98 ? -5.516 -24.846 -2.242 1.00 70.38 98 LYS A CA 1
ATOM 784 C C . LYS A 1 98 ? -5.058 -26.249 -1.867 1.00 70.38 98 LYS A C 1
ATOM 786 O O . LYS A 1 98 ? -4.537 -26.969 -2.715 1.00 70.38 98 LYS A O 1
ATOM 791 N N . VAL A 1 99 ? -5.186 -26.578 -0.591 1.00 67.69 99 VAL A N 1
ATOM 792 C CA . VAL A 1 99 ? -4.956 -27.929 -0.093 1.00 67.69 99 VAL A CA 1
ATOM 793 C C . VAL A 1 99 ? -6.331 -28.588 -0.094 1.00 67.69 99 VAL A C 1
ATOM 795 O O . VAL A 1 99 ? -7.191 -28.161 0.676 1.00 67.69 99 VAL A O 1
ATOM 798 N N . ASP A 1 100 ? -6.547 -29.511 -1.030 1.00 58.28 100 ASP A N 1
ATOM 799 C CA . ASP A 1 100 ? -7.707 -30.412 -1.047 1.00 58.28 100 ASP A CA 1
ATOM 800 C C . ASP A 1 100 ? -7.445 -31.626 -0.140 1.00 58.28 100 ASP A C 1
ATOM 802 O O . ASP A 1 100 ? -6.277 -32.091 -0.099 1.00 58.28 100 ASP A O 1
#

Secondary structure (DSSP, 8-state):
----HHHHHHHHHHHHHHTTSS-HHHHHHHTHHHHHH-HHHHHHHHHHTTSTT--HHHHHHHHHHHHHHHHHHHTTSS-HHHHHHHHHHHHHHHHSPP--

Sequence (100 aa):
MPIDIQLLKSQINGLVADSSSTSHSDLKQKYKYLYQKSPTLFEFVCKNVTLANFNHSRFNDNIQLYLENLEKVQTLKMTQHDASVIVGERLAGQFLPKVD

Nearest PDB structures (foldseek):
  3bjb-assembly1_B  TM=4.151E-01  e=4.194E+00  Rhodococcus jostii RHA1
  3bjb-assembly3_E  TM=4.277E-01  e=8.330E+00  Rhodococcus jostii RHA1

Mean predicted aligned error: 5.73 Å

Solvent-accessible surface area (backbone atoms only — not comparable to full-atom values): 5914 Å² total; per-residue (Å²): 131,84,81,60,62,67,60,41,51,50,36,52,56,48,48,67,72,48,54,83,80,60,56,72,68,56,50,46,64,75,31,39,67,37,40,73,75,37,47,68,58,46,53,48,49,66,69,40,70,72,41,94,82,50,57,64,68,63,48,50,53,54,50,50,54,50,52,56,37,52,50,33,34,74,69,67,75,41,51,70,64,58,41,49,50,55,54,46,53,55,50,44,71,74,72,50,78,86,83,129

pLDDT: mean 86.63, std 7.36, range [56.88, 95.69]